Protein AF-A0A0E3ZBG6-F1 (afdb_monomer_lite)

Sequence (137 aa):
MESKKNIPPLKDKAVTSTAFFGDELSNGILVECIASFGNMMNYRNAQVQKIRMEAKEDGVPSTVIEPYNYEFTESKEYKLVFAQTMKIIVDGKETDKTKENFNKVLDREKKVFLNALTEILEKSDDVGFTISQLTTN

Organism: NCBI:txid187101

Radius of gyration: 20.92 Å; chains: 1; bounding box: 62×33×65 Å

Foldseek 3Di:
DDDDDPDDDDPDADPWDWDWFDDLQAWTFIFTLAFDPVLLVLLVPPDQWDWDWDQDPVRDTDIDIGGDPDDPCRHSLNSSRLVGTPWIDHNNDTDDSDPVSVVNRCVVPVVRSVVSSVSSVVSNVSVPSDPPPPPPD

Structure (mmCIF, N/CA/C/O backbone):
data_AF-A0A0E3ZBG6-F1
#
_entry.id   AF-A0A0E3ZBG6-F1
#
loop_
_atom_site.group_PDB
_atom_site.id
_atom_site.type_symbol
_atom_site.label_atom_id
_atom_site.label_alt_id
_atom_site.label_comp_id
_atom_site.label_asym_id
_atom_site.label_entity_id
_atom_site.label_seq_id
_atom_site.pdbx_PDB_ins_code
_atom_site.Cartn_x
_atom_site.Cartn_y
_atom_site.Cartn_z
_atom_site.occupancy
_atom_site.B_iso_or_equiv
_atom_site.auth_seq_id
_atom_site.auth_comp_id
_atom_site.auth_asym_id
_atom_site.auth_atom_id
_atom_site.pdbx_PDB_model_num
ATOM 1 N N . MET A 1 1 ? 46.012 21.917 22.746 1.00 45.56 1 MET A N 1
ATOM 2 C CA . MET A 1 1 ? 44.620 21.852 23.242 1.00 45.56 1 MET A CA 1
ATOM 3 C C . MET A 1 1 ? 43.727 21.595 22.044 1.00 45.56 1 MET A C 1
ATOM 5 O O . MET A 1 1 ? 43.520 22.505 21.255 1.00 45.56 1 MET A O 1
ATOM 9 N N . GLU A 1 2 ? 43.287 20.354 21.844 1.00 48.41 2 GLU A N 1
ATOM 10 C CA . GLU A 1 2 ? 42.335 20.029 20.778 1.00 48.41 2 GLU A CA 1
ATOM 11 C C . GLU A 1 2 ? 40.946 20.530 21.177 1.00 48.41 2 GLU A C 1
ATOM 13 O O . GLU A 1 2 ? 40.415 20.169 22.230 1.00 48.41 2 GLU A O 1
ATOM 18 N N . SER A 1 3 ? 40.366 21.399 20.352 1.00 52.69 3 SER A N 1
ATOM 19 C CA . SER A 1 3 ? 38.987 21.843 20.512 1.00 52.69 3 SER A CA 1
ATOM 20 C C . SER A 1 3 ? 38.064 20.646 20.287 1.00 52.69 3 SER A C 1
ATOM 22 O O . SER A 1 3 ? 37.888 20.202 19.149 1.00 52.69 3 SER A O 1
ATOM 24 N N . LYS A 1 4 ? 37.470 20.113 21.359 1.00 55.25 4 LYS A N 1
ATOM 25 C CA . LYS A 1 4 ? 36.387 19.132 21.248 1.00 55.25 4 LYS A CA 1
ATOM 26 C C . LYS A 1 4 ? 35.264 19.769 20.430 1.00 55.25 4 LYS A C 1
ATOM 28 O O . LYS A 1 4 ? 34.610 20.698 20.900 1.00 55.25 4 LYS A O 1
ATOM 33 N N . LYS A 1 5 ? 35.069 19.302 19.193 1.00 61.03 5 LYS A N 1
ATOM 34 C CA . LYS A 1 5 ? 33.904 19.668 18.383 1.00 61.03 5 LYS A CA 1
ATOM 35 C C . LYS A 1 5 ? 32.665 19.268 19.179 1.00 61.03 5 LYS A C 1
ATOM 37 O O . LYS A 1 5 ? 32.472 18.091 19.469 1.00 61.03 5 LYS A O 1
ATOM 42 N N . ASN A 1 6 ? 31.870 20.258 19.566 1.00 63.81 6 ASN A N 1
ATOM 43 C CA . ASN A 1 6 ? 30.601 20.046 20.240 1.00 63.81 6 ASN A CA 1
ATOM 44 C C . ASN A 1 6 ? 29.601 19.569 19.178 1.00 63.81 6 ASN A C 1
ATOM 46 O O . ASN A 1 6 ? 28.976 20.382 18.501 1.00 63.81 6 ASN A O 1
ATOM 50 N N . ILE A 1 7 ? 29.571 18.259 18.925 1.00 73.00 7 ILE A N 1
ATOM 51 C CA . ILE A 1 7 ? 28.633 17.655 17.978 1.00 73.00 7 ILE A CA 1
ATOM 52 C C . ILE A 1 7 ? 27.301 17.535 18.724 1.00 73.00 7 ILE A C 1
ATOM 54 O O . ILE A 1 7 ? 27.253 16.810 19.722 1.00 73.00 7 ILE A O 1
ATOM 58 N N . PRO A 1 8 ? 26.239 18.250 18.305 1.00 71.19 8 PRO A N 1
ATOM 59 C CA . PRO A 1 8 ? 24.939 18.096 18.934 1.00 71.19 8 PRO A CA 1
ATOM 60 C C . PRO A 1 8 ? 24.488 16.635 18.803 1.00 71.19 8 PRO A C 1
ATOM 62 O O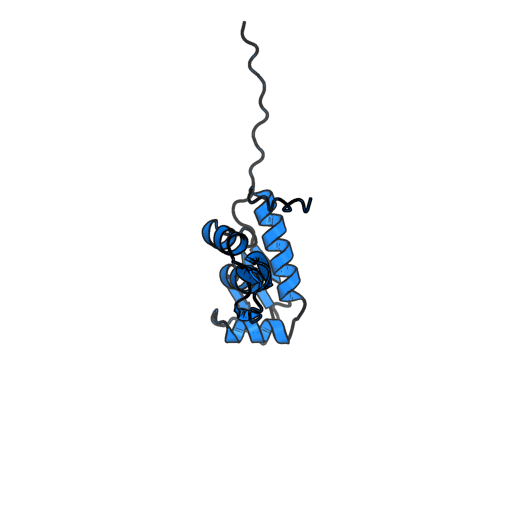 . PRO A 1 8 ? 24.735 16.019 17.760 1.00 71.19 8 PRO A O 1
ATOM 65 N N . PRO A 1 9 ? 23.850 16.065 19.839 1.00 65.25 9 PRO A N 1
ATOM 66 C CA . PRO A 1 9 ? 23.321 14.714 19.752 1.00 65.25 9 PRO A CA 1
ATOM 67 C C . PRO A 1 9 ? 22.365 14.626 18.561 1.00 65.25 9 PRO A C 1
ATOM 69 O O . PRO A 1 9 ? 21.549 15.525 18.334 1.00 65.25 9 PRO A O 1
ATOM 72 N N . LEU A 1 10 ? 22.501 13.555 17.776 1.00 65.25 10 LEU A N 1
ATOM 73 C CA . LEU A 1 10 ? 21.540 13.250 16.723 1.00 65.25 10 LEU A CA 1
ATOM 74 C C . LEU A 1 10 ? 20.152 13.163 17.361 1.00 65.25 10 LEU A C 1
ATOM 76 O O . LEU A 1 10 ? 19.985 12.502 18.383 1.00 65.25 10 LEU A O 1
ATOM 80 N N . LYS A 1 11 ? 19.169 13.853 16.773 1.00 66.44 11 LYS A N 1
ATOM 81 C CA . LYS A 1 11 ? 17.774 13.699 17.190 1.00 66.44 11 LYS A CA 1
ATOM 82 C C . LYS A 1 11 ? 17.373 12.239 17.016 1.00 66.44 11 LYS A C 1
ATOM 84 O O . LYS A 1 11 ? 17.576 11.685 15.933 1.00 66.44 11 LYS A O 1
ATOM 89 N N . ASP A 1 12 ? 16.768 11.669 18.052 1.00 59.50 12 ASP A N 1
ATOM 90 C CA . ASP A 1 12 ? 16.133 10.362 17.959 1.00 59.50 12 ASP A CA 1
ATOM 91 C C . ASP A 1 12 ? 15.085 10.399 16.845 1.00 59.50 12 ASP A C 1
ATOM 93 O O . ASP A 1 12 ? 14.208 11.268 16.813 1.00 59.50 12 ASP A O 1
ATOM 97 N N . LYS A 1 13 ? 15.209 9.471 15.898 1.00 64.75 13 LYS A N 1
ATOM 98 C CA . LYS A 1 13 ? 14.210 9.247 14.855 1.00 64.75 13 LYS A CA 1
ATOM 99 C C . LYS A 1 13 ? 13.323 8.091 15.297 1.00 64.75 13 LYS A C 1
ATOM 101 O O . LYS A 1 13 ? 13.832 7.076 15.773 1.00 64.75 13 LYS A O 1
ATOM 106 N N . ALA A 1 14 ? 12.007 8.247 15.161 1.00 69.31 14 ALA A N 1
ATOM 107 C CA . ALA A 1 14 ? 11.073 7.164 15.444 1.00 69.31 14 ALA A CA 1
ATOM 108 C C . ALA A 1 14 ? 11.388 5.968 14.532 1.00 69.31 14 ALA A C 1
ATOM 110 O O . ALA A 1 14 ? 11.633 6.148 13.344 1.00 69.31 14 ALA A O 1
ATOM 111 N N . VAL A 1 15 ? 11.410 4.763 15.101 1.00 69.44 15 VAL A N 1
ATOM 112 C CA . VAL A 1 15 ? 11.676 3.506 14.372 1.00 69.44 15 VAL A CA 1
ATOM 113 C C . VAL A 1 15 ? 10.394 2.781 13.952 1.00 69.44 15 VAL A C 1
ATOM 115 O O . VAL A 1 15 ? 10.460 1.833 13.179 1.00 69.44 15 VAL A O 1
ATOM 118 N N . THR A 1 16 ? 9.241 3.239 14.447 1.00 81.81 16 THR A N 1
ATOM 119 C CA . THR A 1 16 ? 7.896 2.762 14.094 1.00 81.81 16 THR A CA 1
ATOM 120 C C . THR A 1 16 ? 6.936 3.945 14.034 1.00 81.81 16 THR A C 1
ATOM 122 O O . THR A 1 16 ? 7.017 4.844 14.878 1.00 81.81 16 THR A O 1
ATOM 125 N N . SER A 1 17 ? 5.993 3.935 13.103 1.00 91.06 17 SER A N 1
ATOM 126 C CA . SER A 1 17 ? 4.891 4.890 13.047 1.00 91.06 17 SER A CA 1
ATOM 127 C C . SER A 1 17 ? 3.685 4.191 12.445 1.00 91.06 17 SER A C 1
ATOM 129 O O . SER A 1 17 ? 3.743 3.756 11.30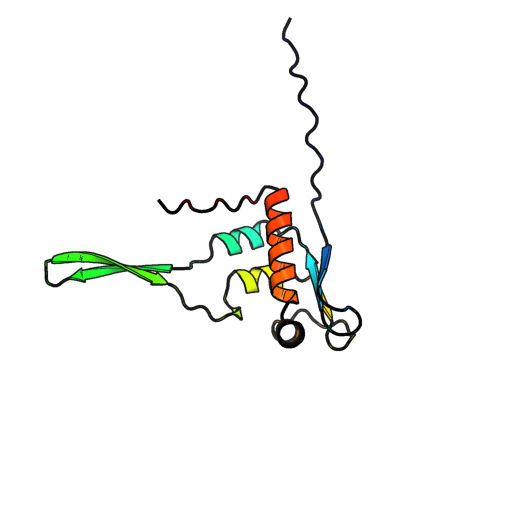6 1.00 91.06 17 SER A O 1
ATOM 131 N N . THR A 1 18 ? 2.591 4.074 13.195 1.00 95.12 18 THR A N 1
ATOM 132 C CA . THR A 1 18 ? 1.366 3.455 12.678 1.00 95.12 18 THR A CA 1
ATOM 133 C C . THR A 1 18 ? 0.292 4.504 12.451 1.00 95.12 18 THR A C 1
ATOM 135 O O . THR A 1 18 ? 0.127 5.416 13.263 1.00 95.12 18 THR A O 1
ATOM 138 N N . ALA A 1 19 ? -0.433 4.375 11.344 1.00 96.81 19 ALA A N 1
ATOM 139 C CA . ALA A 1 19 ? -1.559 5.239 11.017 1.00 96.81 19 ALA A CA 1
ATOM 140 C C . ALA A 1 19 ? -2.705 4.424 10.416 1.00 96.81 19 ALA A C 1
ATOM 142 O O . ALA A 1 19 ? -2.488 3.458 9.677 1.00 96.81 19 ALA A O 1
ATOM 143 N N . PHE A 1 20 ? -3.932 4.813 10.763 1.00 97.44 20 PHE A N 1
ATOM 144 C CA . PHE A 1 20 ? -5.140 4.254 10.176 1.00 97.44 20 PHE A CA 1
ATOM 145 C C . PHE A 1 20 ? -5.608 5.133 9.014 1.00 97.44 20 PHE A C 1
ATOM 147 O O . PHE A 1 20 ? -5.691 6.354 9.140 1.00 97.44 20 PHE A O 1
ATOM 154 N N . PHE A 1 21 ? -5.933 4.505 7.888 1.00 97.75 21 PHE A N 1
ATOM 155 C CA . PHE A 1 21 ? -6.422 5.165 6.685 1.00 97.75 21 PHE A CA 1
ATOM 156 C C . PHE A 1 21 ? -7.795 4.612 6.316 1.00 97.75 21 PHE A C 1
ATOM 158 O O . PHE A 1 21 ? -7.937 3.414 6.073 1.00 97.75 21 PHE A O 1
ATOM 165 N N . GLY A 1 22 ? -8.785 5.500 6.221 1.00 95.38 22 GLY A N 1
ATOM 166 C CA . GLY A 1 22 ? -10.186 5.160 5.968 1.00 95.38 22 GLY A CA 1
ATOM 167 C C . GLY A 1 22 ? -11.053 5.519 7.169 1.00 95.38 22 GLY A C 1
ATOM 168 O O . GLY A 1 22 ? -10.740 6.458 7.899 1.00 95.38 22 GLY A O 1
ATOM 169 N N . ASP A 1 23 ? -12.120 4.758 7.375 1.00 92.88 23 ASP A N 1
ATOM 170 C CA . ASP A 1 23 ? -13.017 4.879 8.521 1.00 92.88 23 ASP A CA 1
ATOM 171 C C . ASP A 1 23 ? -13.078 3.544 9.276 1.00 92.88 23 ASP A C 1
ATOM 173 O O . ASP A 1 23 ? -13.432 2.504 8.719 1.00 92.88 23 ASP A O 1
ATOM 177 N N . GLU A 1 24 ? -12.716 3.573 10.559 1.00 88.75 24 GLU A N 1
ATOM 178 C CA . GLU A 1 24 ? -12.682 2.390 11.425 1.00 88.75 24 GLU A CA 1
ATOM 179 C C . GLU A 1 24 ? -14.064 1.751 11.616 1.00 88.75 24 GLU A C 1
ATOM 181 O O . GLU A 1 24 ? -14.159 0.558 11.902 1.00 88.75 24 GLU A O 1
ATOM 186 N N . LEU A 1 25 ? -15.141 2.522 11.434 1.00 91.50 25 LEU A N 1
ATOM 187 C CA . LEU A 1 25 ? -16.514 2.034 11.555 1.00 91.50 25 LEU A CA 1
ATOM 188 C C . LEU A 1 25 ? -17.037 1.403 10.263 1.00 91.50 25 LEU A C 1
ATOM 190 O O . LEU A 1 25 ? -18.077 0.741 10.286 1.00 91.50 25 LEU A O 1
ATOM 194 N N . SER A 1 26 ? -16.338 1.592 9.144 1.00 94.25 26 SER A N 1
ATOM 195 C CA . SER A 1 26 ? -16.752 1.079 7.844 1.00 94.25 26 SER A CA 1
ATOM 196 C C . SER A 1 26 ? -15.611 0.352 7.141 1.00 94.25 26 SER A C 1
ATOM 198 O O . SER A 1 26 ? -15.556 -0.875 7.202 1.00 94.25 26 SER A O 1
ATOM 200 N N . ASN A 1 27 ? -14.705 1.050 6.463 1.00 97.19 27 ASN A N 1
ATOM 201 C CA . ASN A 1 27 ? -13.642 0.429 5.679 1.00 97.19 27 ASN A CA 1
ATOM 202 C C . ASN A 1 27 ? -12.322 1.181 5.843 1.00 97.19 27 ASN A C 1
ATOM 204 O O . ASN A 1 27 ? -12.266 2.403 5.709 1.00 97.19 27 ASN A O 1
ATOM 208 N N . GLY A 1 28 ? -11.234 0.445 6.054 1.00 97.81 28 GLY A N 1
ATOM 209 C CA . GLY A 1 28 ? -9.915 1.053 6.160 1.00 97.81 28 GLY A CA 1
ATOM 210 C C . GLY A 1 28 ? -8.801 0.060 6.447 1.00 97.81 28 GLY A C 1
ATOM 211 O O . GLY A 1 28 ? -9.021 -1.148 6.558 1.00 97.81 28 GLY A O 1
ATOM 212 N N . ILE A 1 29 ? -7.585 0.580 6.553 1.00 98.31 29 ILE A N 1
ATOM 213 C CA . ILE A 1 29 ? -6.381 -0.194 6.849 1.00 98.31 29 ILE A CA 1
ATOM 214 C C . ILE A 1 29 ? -5.554 0.493 7.931 1.00 98.31 29 ILE A C 1
ATOM 216 O O . ILE A 1 29 ? -5.395 1.711 7.924 1.00 98.31 29 ILE A O 1
ATOM 220 N N . LEU A 1 30 ? -4.979 -0.303 8.829 1.00 98.00 30 LEU A N 1
ATOM 221 C CA . LEU A 1 30 ? -3.905 0.140 9.717 1.00 98.00 30 LEU A CA 1
ATOM 222 C C . LEU A 1 30 ? -2.572 -0.205 9.059 1.00 98.00 30 LEU A C 1
ATOM 224 O O . LEU A 1 30 ? -2.386 -1.350 8.643 1.00 98.00 30 LEU A O 1
ATOM 228 N N . VAL A 1 31 ? -1.650 0.746 8.983 1.00 97.75 31 VAL A N 1
ATOM 229 C CA . VAL A 1 31 ? -0.393 0.612 8.233 1.00 97.75 31 VAL A CA 1
ATOM 230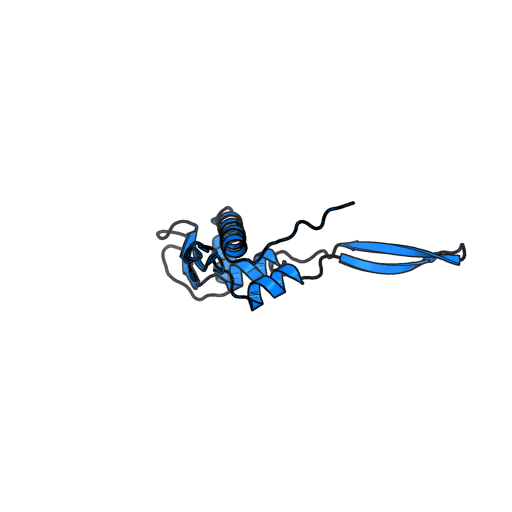 C C . VAL A 1 31 ? 0.792 1.012 9.105 1.00 97.75 31 VAL A C 1
ATOM 232 O O . VAL A 1 31 ? 0.704 1.990 9.842 1.00 97.75 31 VAL A O 1
ATOM 235 N N . GLU A 1 32 ? 1.896 0.269 8.997 1.00 96.50 32 GLU A N 1
ATOM 236 C CA . GLU A 1 32 ? 3.217 0.704 9.465 1.00 96.50 32 GLU A CA 1
ATOM 237 C C . GLU A 1 32 ? 3.846 1.636 8.416 1.00 96.50 32 GLU A C 1
ATOM 239 O O . GLU A 1 32 ? 4.237 1.221 7.324 1.00 96.50 32 GLU A O 1
ATOM 244 N N . CYS A 1 33 ? 3.901 2.922 8.734 1.00 94.56 33 CYS A N 1
ATOM 245 C CA . CYS A 1 33 ? 4.367 3.980 7.851 1.00 94.56 33 CYS A CA 1
ATOM 246 C C . CYS A 1 33 ? 5.895 4.000 7.718 1.00 94.56 33 CYS A C 1
ATOM 248 O O . CYS A 1 33 ? 6.413 4.524 6.738 1.00 94.56 33 CYS A O 1
ATOM 250 N N . ILE A 1 34 ? 6.651 3.408 8.645 1.00 92.56 34 ILE A N 1
ATOM 251 C CA . ILE A 1 34 ? 8.100 3.275 8.475 1.00 92.56 34 ILE A CA 1
ATOM 252 C C . ILE A 1 34 ? 8.394 1.930 7.827 1.00 92.56 34 ILE A C 1
ATOM 254 O O . ILE A 1 34 ? 8.390 0.877 8.467 1.00 92.56 34 ILE A O 1
ATOM 258 N N . ALA A 1 35 ? 8.670 1.953 6.524 1.00 90.75 35 ALA A N 1
ATOM 259 C CA . ALA A 1 35 ? 8.859 0.716 5.799 1.00 90.75 35 ALA A CA 1
ATOM 260 C C . ALA A 1 35 ? 10.112 -0.037 6.261 1.00 90.75 35 ALA A C 1
ATOM 262 O O . ALA A 1 35 ? 11.214 0.511 6.318 1.00 90.75 35 ALA A O 1
ATOM 263 N N . SER A 1 36 ? 9.964 -1.344 6.497 1.00 90.25 36 SER A N 1
ATOM 264 C CA . SER A 1 36 ? 11.114 -2.234 6.661 1.00 90.25 36 SER A CA 1
ATOM 265 C C . SER A 1 36 ? 12.091 -2.132 5.480 1.00 90.25 36 SER A C 1
ATOM 267 O O . SER A 1 36 ? 11.696 -1.930 4.326 1.00 90.25 36 SER A O 1
ATOM 269 N N . PHE A 1 37 ? 13.378 -2.350 5.764 1.00 87.94 37 PHE A N 1
ATOM 270 C CA . PHE A 1 37 ? 14.444 -2.280 4.761 1.00 87.94 37 PHE A CA 1
ATOM 271 C C . PHE A 1 37 ? 14.155 -3.147 3.528 1.00 87.94 37 PHE A C 1
ATOM 273 O O . PHE A 1 37 ? 14.286 -2.680 2.399 1.00 87.94 37 PHE A O 1
ATOM 280 N N . GLY A 1 38 ? 13.700 -4.388 3.729 1.00 89.44 38 GLY A N 1
ATOM 281 C CA . GLY A 1 38 ? 13.365 -5.293 2.627 1.00 89.44 38 GLY A CA 1
ATOM 282 C C . GLY A 1 38 ? 12.235 -4.763 1.741 1.00 89.44 38 GLY A C 1
ATOM 283 O O . GLY A 1 38 ? 12.359 -4.773 0.518 1.00 89.44 38 GLY A O 1
ATOM 284 N N . ASN A 1 39 ? 11.163 -4.238 2.341 1.00 91.88 39 ASN A N 1
ATOM 285 C CA . ASN A 1 39 ? 10.030 -3.696 1.590 1.00 91.88 39 ASN A CA 1
ATOM 286 C C . ASN A 1 39 ? 10.430 -2.450 0.790 1.00 91.88 39 ASN A C 1
ATOM 288 O O . ASN A 1 39 ? 10.044 -2.320 -0.372 1.00 91.88 39 ASN A O 1
ATOM 292 N N . MET A 1 40 ? 11.257 -1.577 1.370 1.00 90.94 40 MET A N 1
ATOM 293 C CA . MET A 1 40 ? 11.745 -0.386 0.678 1.00 90.94 40 MET A CA 1
ATOM 294 C C . MET A 1 40 ? 12.717 -0.728 -0.459 1.00 90.94 40 MET A C 1
ATOM 296 O O . MET A 1 40 ? 12.621 -0.165 -1.548 1.00 90.94 40 MET A O 1
ATOM 300 N N . MET A 1 41 ? 13.619 -1.695 -0.263 1.00 89.19 41 MET A N 1
ATOM 301 C CA . MET A 1 41 ? 14.507 -2.153 -1.339 1.00 89.19 41 MET A CA 1
ATOM 302 C C . MET A 1 41 ? 13.731 -2.818 -2.479 1.00 89.19 41 MET A C 1
ATOM 304 O O . MET A 1 41 ? 14.033 -2.561 -3.642 1.00 89.19 41 MET A O 1
ATOM 308 N N . ASN A 1 42 ? 12.696 -3.606 -2.172 1.00 90.44 42 ASN A N 1
ATOM 309 C CA . ASN A 1 42 ? 11.807 -4.176 -3.186 1.00 90.44 42 ASN A CA 1
ATOM 310 C C . ASN A 1 42 ? 11.062 -3.087 -3.970 1.00 90.44 42 ASN A C 1
ATOM 312 O O . ASN A 1 42 ? 10.963 -3.175 -5.192 1.00 90.44 42 ASN A O 1
ATOM 316 N N . TYR A 1 43 ? 10.586 -2.042 -3.287 1.00 91.38 43 TYR A N 1
ATOM 317 C CA . TYR A 1 43 ? 9.955 -0.890 -3.930 1.00 91.38 43 TYR A CA 1
ATOM 318 C C . TYR A 1 43 ? 10.926 -0.154 -4.868 1.00 91.38 43 TYR A C 1
ATOM 320 O O . TYR A 1 43 ? 10.586 0.140 -6.012 1.00 91.38 43 TYR A O 1
ATOM 328 N N . ARG A 1 44 ? 12.164 0.097 -4.425 1.00 85.62 44 ARG A N 1
ATOM 32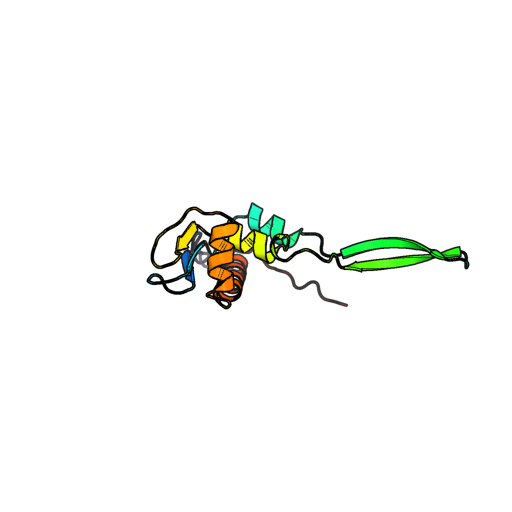9 C CA . ARG A 1 44 ? 13.185 0.802 -5.222 1.00 85.62 44 ARG A CA 1
ATOM 330 C C . ARG A 1 44 ? 13.678 0.002 -6.423 1.00 85.62 44 ARG A C 1
ATOM 332 O O . ARG A 1 44 ? 13.881 0.577 -7.488 1.00 85.62 44 ARG A O 1
ATOM 339 N N . ASN A 1 45 ? 13.884 -1.299 -6.246 1.00 85.81 45 ASN A N 1
ATOM 340 C CA . ASN A 1 45 ? 14.498 -2.163 -7.254 1.00 85.81 45 ASN A CA 1
ATOM 341 C C . ASN A 1 45 ? 13.489 -2.789 -8.220 1.00 85.81 45 ASN A C 1
ATOM 343 O O . ASN A 1 45 ? 13.889 -3.549 -9.104 1.00 85.81 45 ASN A O 1
ATOM 347 N N . ALA A 1 46 ? 12.194 -2.510 -8.057 1.00 85.38 46 ALA A N 1
ATOM 348 C CA . ALA A 1 46 ? 11.187 -2.971 -8.994 1.00 85.38 46 ALA A CA 1
ATOM 349 C C . ALA A 1 46 ? 11.535 -2.485 -10.408 1.00 85.38 46 ALA A C 1
ATOM 351 O O . ALA A 1 46 ? 11.657 -1.283 -10.659 1.00 85.38 46 ALA A O 1
ATOM 352 N N . GLN A 1 47 ? 11.719 -3.430 -11.333 1.00 78.44 47 GLN A N 1
ATOM 353 C CA . GLN A 1 47 ? 11.929 -3.101 -12.738 1.00 78.44 47 GLN A CA 1
ATOM 354 C C . GLN A 1 47 ? 10.696 -2.360 -13.247 1.00 78.44 47 GLN A C 1
ATOM 356 O O . GLN A 1 47 ? 9.584 -2.817 -13.042 1.00 78.44 47 GLN A O 1
ATOM 361 N N . VAL A 1 48 ? 10.887 -1.215 -13.894 1.00 79.81 48 VAL A N 1
ATOM 362 C CA . VAL A 1 48 ? 9.791 -0.426 -14.494 1.00 79.81 48 VAL A CA 1
ATOM 363 C C . VAL A 1 48 ? 9.891 -0.361 -16.015 1.00 79.81 48 VAL A C 1
ATOM 365 O O . VAL A 1 48 ? 8.958 0.056 -16.690 1.00 79.81 48 VAL A O 1
ATOM 368 N N . GLN A 1 49 ? 11.021 -0.806 -16.560 1.00 80.44 49 GLN A N 1
ATOM 369 C CA . GLN A 1 49 ? 11.333 -0.747 -17.977 1.00 80.44 49 GLN A CA 1
ATOM 370 C C . GLN A 1 49 ? 12.223 -1.920 -18.377 1.00 80.44 49 GLN A C 1
ATOM 372 O O . GLN A 1 49 ? 13.071 -2.374 -17.602 1.00 80.44 49 GLN A O 1
ATOM 377 N N . LYS A 1 50 ? 12.032 -2.390 -19.604 1.00 78.50 50 LYS A N 1
ATOM 378 C CA . LYS A 1 50 ? 12.883 -3.357 -20.279 1.00 78.50 50 LYS A CA 1
ATOM 379 C C . LYS A 1 50 ? 13.703 -2.625 -21.331 1.00 78.50 50 LYS A C 1
ATOM 381 O O . LYS A 1 50 ? 13.172 -1.832 -22.101 1.00 78.50 50 LYS A O 1
ATOM 386 N N . ILE A 1 51 ? 14.998 -2.912 -21.364 1.00 79.94 51 ILE A N 1
ATOM 387 C CA . ILE A 1 51 ? 15.905 -2.395 -22.387 1.00 79.94 51 ILE A CA 1
ATOM 388 C C . ILE A 1 51 ? 16.182 -3.536 -23.361 1.00 79.94 51 ILE A C 1
ATOM 390 O O . ILE A 1 51 ? 16.679 -4.589 -22.956 1.00 79.94 51 ILE A O 1
ATOM 394 N N . ARG A 1 52 ? 15.845 -3.342 -24.637 1.00 79.00 52 ARG A N 1
ATOM 395 C CA . ARG A 1 52 ? 16.155 -4.280 -25.720 1.00 79.00 52 ARG A CA 1
ATOM 396 C C . ARG A 1 52 ? 17.053 -3.597 -26.743 1.00 79.00 52 ARG A C 1
ATOM 398 O O . ARG A 1 52 ? 16.846 -2.436 -27.075 1.00 79.00 52 ARG A O 1
ATOM 405 N N . MET A 1 53 ? 18.039 -4.327 -27.255 1.00 79.81 53 MET A N 1
ATOM 406 C CA . MET A 1 53 ? 18.782 -3.910 -28.443 1.00 79.81 53 MET A CA 1
ATOM 407 C C . MET A 1 53 ? 18.158 -4.581 -29.661 1.00 79.81 53 MET A C 1
ATOM 409 O O . MET A 1 53 ? 18.039 -5.806 -29.704 1.00 79.81 53 MET A O 1
ATOM 413 N N . GLU A 1 54 ? 17.749 -3.776 -30.631 1.00 81.88 54 GLU A N 1
ATOM 414 C CA . GLU A 1 54 ? 17.239 -4.245 -31.913 1.00 81.88 54 GLU A CA 1
ATOM 415 C C . GLU A 1 54 ? 18.266 -3.944 -33.001 1.00 81.88 54 GLU A C 1
ATOM 417 O O . GLU A 1 54 ? 18.815 -2.842 -33.069 1.00 81.88 54 GLU A O 1
ATOM 422 N N . ALA A 1 55 ? 18.565 -4.947 -33.826 1.00 77.81 55 ALA A N 1
ATOM 423 C CA . ALA A 1 55 ? 19.390 -4.761 -35.008 1.00 77.81 55 ALA A CA 1
ATOM 424 C C . ALA A 1 55 ? 18.518 -4.141 -36.102 1.00 77.81 55 ALA A C 1
ATOM 426 O O . ALA A 1 55 ? 17.511 -4.729 -36.497 1.00 77.81 55 ALA A O 1
ATOM 427 N N . LYS A 1 56 ? 18.891 -2.951 -36.565 1.00 74.81 56 LYS A N 1
ATOM 428 C CA . LYS A 1 56 ? 18.242 -2.300 -37.701 1.00 74.81 56 LYS A CA 1
ATOM 429 C C . LYS A 1 56 ? 18.855 -2.774 -39.017 1.00 74.81 56 LYS A C 1
ATOM 431 O O . LYS A 1 56 ? 19.999 -3.228 -39.053 1.00 74.81 56 LYS A O 1
ATOM 436 N N . GLU A 1 57 ? 18.094 -2.644 -40.104 1.00 74.31 57 GLU A N 1
ATOM 437 C CA . GLU A 1 57 ? 18.534 -2.994 -41.466 1.00 74.31 57 GLU A CA 1
ATOM 438 C C . GLU A 1 57 ? 19.766 -2.190 -41.925 1.00 74.31 57 GLU A C 1
ATOM 440 O O . GLU A 1 57 ? 20.520 -2.654 -42.775 1.00 74.31 57 GLU A O 1
ATOM 445 N N . ASP A 1 58 ? 20.011 -1.021 -41.322 1.00 80.56 58 ASP A N 1
ATOM 446 C CA . ASP A 1 58 ? 21.185 -0.167 -41.553 1.00 80.56 58 ASP A CA 1
ATOM 447 C C . ASP A 1 58 ? 22.452 -0.628 -40.797 1.00 80.56 58 ASP A C 1
ATOM 449 O O . ASP A 1 58 ? 23.509 -0.005 -40.910 1.00 80.56 58 ASP A O 1
ATOM 453 N N . GLY A 1 59 ? 22.368 -1.723 -40.032 1.00 73.81 59 GLY A N 1
ATOM 454 C CA . GLY A 1 59 ? 23.476 -2.283 -39.260 1.00 73.81 59 GLY A CA 1
ATOM 455 C C . GLY A 1 59 ? 23.798 -1.532 -37.964 1.00 73.81 59 GLY A C 1
ATOM 456 O O . GLY A 1 59 ? 24.700 -1.956 -37.239 1.00 73.81 59 GLY A O 1
ATOM 457 N N . VAL A 1 60 ? 23.071 -0.459 -37.628 1.00 78.50 60 VAL A N 1
ATOM 458 C CA . VAL A 1 60 ? 23.260 0.287 -36.378 1.00 78.50 60 VAL A CA 1
ATOM 459 C C . VAL A 1 60 ? 22.284 -0.241 -35.320 1.00 78.50 60 VAL A C 1
ATOM 461 O O . VAL A 1 60 ? 21.068 -0.155 -35.501 1.00 78.50 60 VAL A O 1
ATOM 464 N N . PRO A 1 61 ? 22.763 -0.777 -34.182 1.00 75.06 61 PRO A N 1
ATOM 465 C CA . PRO A 1 61 ? 21.876 -1.217 -33.114 1.00 75.06 61 PRO A CA 1
ATOM 466 C C . PRO A 1 61 ? 21.075 -0.037 -32.561 1.00 75.06 61 PRO A C 1
ATOM 468 O O . PRO A 1 61 ? 21.648 0.999 -32.219 1.00 75.06 61 PRO A O 1
ATOM 471 N N . SER A 1 62 ? 19.763 -0.200 -32.408 1.00 78.50 62 SER A N 1
ATOM 472 C CA . SER A 1 62 ? 18.938 0.747 -31.661 1.00 78.50 62 SER A CA 1
ATOM 473 C C . SER A 1 62 ? 18.537 0.188 -30.311 1.00 78.50 62 SER A C 1
ATOM 475 O O . SER A 1 62 ? 18.062 -0.943 -30.209 1.00 78.50 62 SER A O 1
ATOM 477 N N . THR A 1 63 ? 18.677 1.014 -29.282 1.00 82.31 63 THR A N 1
ATOM 478 C CA . THR A 1 63 ? 18.125 0.740 -27.959 1.00 82.31 63 THR A CA 1
ATOM 479 C C . THR A 1 63 ? 16.644 1.098 -27.950 1.00 82.31 63 THR A C 1
ATOM 481 O O . THR A 1 63 ? 16.285 2.248 -28.194 1.00 82.31 63 THR A O 1
ATOM 484 N N . VAL A 1 64 ? 15.796 0.124 -27.637 1.00 79.44 64 VAL A N 1
ATOM 485 C CA . VAL A 1 64 ? 14.370 0.320 -27.371 1.00 79.44 64 VAL A CA 1
ATOM 486 C C . VAL A 1 64 ? 14.154 0.195 -25.865 1.00 79.44 64 VAL A C 1
ATOM 488 O O . VAL A 1 64 ? 14.588 -0.780 -25.244 1.00 79.44 64 VAL A O 1
ATOM 491 N N . ILE A 1 65 ? 13.521 1.208 -25.276 1.00 81.38 65 ILE A N 1
ATOM 492 C CA . ILE A 1 65 ? 13.125 1.227 -23.867 1.00 81.38 65 ILE A CA 1
ATOM 493 C C . ILE A 1 65 ? 11.613 1.037 -23.830 1.00 81.38 65 ILE A C 1
ATOM 495 O O . ILE A 1 65 ? 10.867 1.913 -24.262 1.00 81.38 65 ILE A O 1
ATOM 499 N N . GLU A 1 66 ? 11.165 -0.110 -23.331 1.00 77.75 66 GLU A N 1
ATOM 500 C CA . GLU A 1 66 ? 9.745 -0.439 -23.217 1.00 77.75 66 GLU A CA 1
ATOM 501 C C . GLU A 1 66 ? 9.332 -0.402 -21.743 1.00 77.75 66 GLU A C 1
ATOM 503 O O . GLU A 1 66 ? 9.923 -1.127 -20.934 1.00 77.75 66 GLU A O 1
ATOM 508 N N . PRO A 1 67 ? 8.341 0.415 -21.348 1.00 78.56 67 PRO A N 1
ATOM 509 C CA . PRO A 1 67 ? 7.816 0.364 -19.992 1.00 78.56 67 PRO A CA 1
ATOM 510 C C . PRO A 1 67 ? 7.109 -0.975 -19.757 1.00 78.56 67 PRO A C 1
ATOM 512 O O . PRO A 1 67 ? 6.401 -1.487 -20.627 1.00 78.56 67 PRO A O 1
ATOM 515 N N . TYR A 1 68 ? 7.274 -1.544 -18.566 1.00 77.88 68 TYR A N 1
ATOM 516 C CA . TYR A 1 68 ? 6.470 -2.696 -18.172 1.00 77.88 68 TYR A CA 1
ATOM 517 C C . TYR A 1 68 ? 5.057 -2.238 -17.806 1.00 77.88 68 TYR A C 1
ATOM 519 O O . TYR A 1 68 ? 4.871 -1.428 -16.899 1.00 77.88 68 TYR A O 1
ATOM 527 N N . ASN A 1 69 ? 4.055 -2.819 -18.463 1.00 76.19 69 ASN A N 1
ATOM 528 C CA . ASN A 1 69 ? 2.657 -2.664 -18.073 1.00 76.19 69 ASN A CA 1
ATOM 529 C C . ASN A 1 69 ? 2.313 -3.709 -17.007 1.00 76.19 69 ASN A C 1
ATOM 531 O O . ASN A 1 69 ? 1.834 -4.797 -17.324 1.00 76.19 69 ASN A O 1
ATOM 535 N N . TYR A 1 70 ? 2.601 -3.399 -15.744 1.00 76.19 70 TYR A N 1
ATOM 536 C CA . TYR A 1 70 ? 2.150 -4.232 -14.632 1.00 76.19 70 TYR A CA 1
ATOM 537 C C . TYR A 1 70 ? 0.652 -4.054 -14.400 1.00 76.19 70 TYR A C 1
ATOM 539 O O . TYR A 1 70 ? 0.137 -2.936 -14.424 1.00 76.19 70 TYR A O 1
ATOM 547 N N . GLU A 1 71 ? -0.037 -5.152 -14.088 1.00 88.25 71 GLU A N 1
ATOM 548 C CA . GLU A 1 71 ? -1.323 -5.054 -13.403 1.00 88.25 71 GLU A CA 1
ATOM 549 C C . GLU A 1 71 ? -1.142 -4.303 -12.079 1.00 88.25 71 GLU A C 1
ATOM 551 O O . GLU A 1 71 ? -0.095 -4.400 -11.431 1.00 88.25 71 GLU A O 1
ATOM 556 N N . PHE A 1 72 ? -2.170 -3.573 -11.642 1.00 88.75 72 PHE A N 1
ATOM 557 C CA . PHE A 1 72 ? -2.097 -2.765 -10.422 1.00 88.75 72 PHE A CA 1
ATOM 558 C C . PHE A 1 72 ? -1.629 -3.577 -9.205 1.00 88.75 72 PHE A C 1
ATOM 560 O O . PHE A 1 72 ? -0.751 -3.127 -8.471 1.00 88.75 72 PHE A O 1
ATOM 567 N N . THR A 1 73 ? -2.124 -4.806 -9.037 1.00 92.00 73 THR A N 1
ATOM 568 C CA . THR A 1 73 ? -1.749 -5.706 -7.931 1.00 92.00 73 THR A CA 1
ATOM 569 C C . THR A 1 73 ? -0.297 -6.182 -7.979 1.00 92.00 73 THR A C 1
ATOM 571 O O . THR A 1 73 ? 0.215 -6.715 -6.992 1.00 92.00 73 THR A O 1
ATOM 574 N N . GLU A 1 74 ? 0.369 -6.004 -9.119 1.00 89.81 74 GLU A N 1
ATOM 575 C CA . GLU A 1 74 ? 1.773 -6.340 -9.327 1.00 89.81 74 GLU A CA 1
ATOM 576 C C . GLU A 1 74 ? 2.700 -5.120 -9.282 1.00 89.81 74 GLU A C 1
ATOM 578 O O . GLU A 1 74 ? 3.922 -5.302 -9.223 1.00 89.81 74 GLU A O 1
ATOM 583 N N . SER A 1 75 ? 2.136 -3.908 -9.229 1.00 91.56 75 SER A N 1
ATOM 584 C CA . SER A 1 75 ? 2.887 -2.666 -9.052 1.00 91.56 75 SER A CA 1
ATOM 585 C C . SER A 1 75 ? 3.687 -2.659 -7.746 1.00 91.56 75 SER A C 1
ATOM 587 O O . SER A 1 75 ? 3.329 -3.290 -6.741 1.00 91.56 75 SER A O 1
ATOM 589 N N . LYS A 1 76 ? 4.799 -1.921 -7.757 1.00 92.69 76 LYS A N 1
ATOM 590 C CA . LYS A 1 76 ? 5.662 -1.765 -6.583 1.00 92.69 76 LYS A CA 1
ATOM 591 C C . LYS A 1 76 ? 4.931 -1.046 -5.450 1.00 92.69 76 LYS A C 1
ATOM 593 O O . LYS A 1 76 ? 5.105 -1.413 -4.291 1.00 92.69 76 LYS A O 1
ATOM 598 N N . GLU A 1 77 ? 4.082 -0.080 -5.787 1.00 94.81 77 GLU A N 1
ATOM 599 C CA . GLU A 1 77 ? 3.263 0.695 -4.863 1.00 94.81 77 GLU A CA 1
ATOM 600 C C . GLU A 1 77 ? 2.277 -0.224 -4.140 1.00 94.81 77 GLU A C 1
ATOM 602 O O . GLU A 1 77 ? 2.229 -0.233 -2.910 1.00 94.81 77 GLU A O 1
ATOM 607 N N . TYR A 1 78 ? 1.551 -1.063 -4.889 1.00 96.25 78 TYR A N 1
ATOM 608 C CA . TYR A 1 78 ? 0.613 -2.021 -4.307 1.00 96.25 78 TYR A CA 1
ATOM 609 C C . TYR A 1 78 ? 1.316 -2.987 -3.358 1.00 96.25 78 TYR A C 1
ATOM 611 O O . TYR A 1 78 ? 0.888 -3.173 -2.217 1.00 96.25 78 TYR A O 1
ATOM 619 N N . LYS A 1 79 ? 2.429 -3.575 -3.812 1.00 95.81 79 LYS A N 1
ATOM 620 C CA . LYS A 1 79 ? 3.231 -4.505 -3.010 1.00 95.81 79 LYS A CA 1
ATOM 621 C C . LYS A 1 79 ? 3.736 -3.854 -1.726 1.00 95.81 79 LYS A C 1
ATOM 623 O O . LYS A 1 79 ? 3.695 -4.502 -0.683 1.00 95.81 79 LYS A O 1
ATOM 628 N N . LEU A 1 80 ? 4.163 -2.592 -1.783 1.00 96.62 80 LEU A N 1
ATOM 629 C CA . LEU A 1 80 ? 4.633 -1.852 -0.615 1.00 96.62 80 LEU A CA 1
ATOM 630 C C . LEU A 1 80 ? 3.507 -1.617 0.399 1.00 96.62 80 LEU A C 1
ATOM 632 O O . LEU A 1 80 ? 3.645 -2.035 1.548 1.00 96.62 80 LEU A O 1
ATOM 636 N N . VAL A 1 81 ? 2.390 -1.008 -0.013 1.00 97.62 81 VAL A N 1
ATOM 637 C CA . VAL A 1 81 ? 1.280 -0.693 0.907 1.00 97.62 81 VAL A CA 1
ATOM 638 C C . VAL A 1 81 ? 0.689 -1.974 1.498 1.00 97.62 81 VAL A C 1
ATOM 640 O O . VAL A 1 81 ? 0.489 -2.068 2.710 1.00 97.62 81 VAL A O 1
ATOM 643 N N . PHE A 1 82 ? 0.482 -3.006 0.675 1.00 98.00 82 PHE A N 1
ATOM 644 C CA . PHE A 1 82 ? -0.015 -4.294 1.154 1.00 98.00 82 PHE A CA 1
ATOM 645 C C . PHE A 1 82 ? 0.958 -4.943 2.148 1.00 98.00 82 PHE A C 1
ATOM 647 O O . PHE A 1 82 ? 0.536 -5.449 3.188 1.00 98.00 82 PHE A O 1
ATOM 654 N N . ALA A 1 83 ? 2.269 -4.899 1.887 1.00 97.06 83 ALA A N 1
ATOM 655 C CA . ALA A 1 83 ? 3.263 -5.433 2.814 1.00 97.06 83 ALA A CA 1
ATOM 656 C C . ALA A 1 83 ? 3.241 -4.703 4.168 1.00 97.06 83 ALA A C 1
ATOM 658 O O . ALA A 1 83 ? 3.277 -5.383 5.194 1.00 97.06 83 ALA A O 1
ATOM 659 N N . GLN A 1 84 ? 3.094 -3.373 4.175 1.00 96.62 84 GLN A N 1
ATOM 660 C CA . GLN A 1 84 ? 3.024 -2.551 5.394 1.00 96.62 84 GLN A CA 1
ATOM 661 C C . GLN A 1 84 ? 1.675 -2.584 6.121 1.00 96.62 84 GLN A C 1
ATOM 663 O O . GLN A 1 84 ? 1.579 -2.172 7.276 1.00 96.62 84 GLN A O 1
ATOM 668 N N . THR A 1 85 ? 0.620 -3.077 5.474 1.00 98.06 85 THR A N 1
ATOM 669 C CA . THR A 1 85 ? -0.703 -3.177 6.097 1.00 98.06 85 THR A CA 1
ATOM 670 C C . THR A 1 85 ? -0.662 -4.164 7.263 1.00 98.06 85 THR A C 1
ATOM 672 O O . THR A 1 85 ? -0.299 -5.326 7.093 1.00 98.06 85 THR A O 1
ATOM 675 N N . MET A 1 86 ? -1.039 -3.722 8.454 1.00 96.81 86 MET A N 1
ATOM 676 C CA . M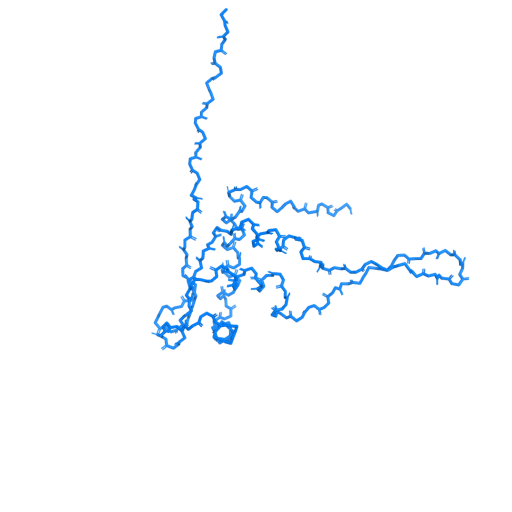ET A 1 86 ? -1.102 -4.540 9.665 1.00 96.81 86 MET A CA 1
ATOM 677 C C . MET A 1 86 ? -2.502 -5.102 9.902 1.00 96.81 86 MET A C 1
ATOM 679 O O . MET A 1 86 ? -2.632 -6.251 10.314 1.00 96.81 86 MET A O 1
ATOM 683 N N . LYS A 1 87 ? -3.540 -4.304 9.626 1.00 97.62 87 LYS A N 1
ATOM 684 C CA . LYS A 1 87 ? -4.950 -4.679 9.808 1.00 97.62 87 LYS A CA 1
ATOM 685 C C . LYS A 1 87 ? -5.804 -4.174 8.657 1.00 97.62 87 LYS A C 1
ATOM 687 O O . LYS A 1 87 ? -5.501 -3.127 8.089 1.00 97.62 87 LYS A O 1
ATOM 692 N N . ILE A 1 88 ? -6.881 -4.896 8.361 1.00 98.38 88 ILE A N 1
ATOM 693 C CA . ILE A 1 88 ? -7.871 -4.528 7.345 1.00 98.38 88 ILE A CA 1
ATOM 694 C C . ILE A 1 88 ? -9.255 -4.555 7.986 1.00 98.38 88 ILE A C 1
ATOM 696 O O . ILE A 1 88 ? -9.651 -5.576 8.549 1.00 98.38 88 ILE A O 1
ATOM 700 N N . ILE A 1 89 ? -9.990 -3.454 7.869 1.00 98.06 89 ILE A N 1
ATOM 701 C CA . ILE A 1 89 ? -11.385 -3.340 8.287 1.00 98.06 89 ILE A CA 1
ATOM 702 C C . ILE A 1 89 ? -12.269 -3.302 7.043 1.00 98.06 89 ILE A C 1
ATOM 704 O O . ILE A 1 89 ? -12.057 -2.480 6.152 1.00 98.06 89 ILE A O 1
ATOM 708 N N . VAL A 1 90 ? -13.261 -4.190 6.999 1.00 97.38 90 VAL A N 1
ATOM 709 C CA . VAL A 1 90 ? -14.287 -4.255 5.952 1.00 97.38 90 VAL A CA 1
ATOM 710 C C . VAL A 1 90 ? -15.647 -4.347 6.634 1.00 97.38 90 VAL A C 1
ATOM 712 O O . VAL A 1 90 ? -15.860 -5.225 7.470 1.00 97.38 90 VAL A O 1
ATOM 715 N N . ASP A 1 91 ? -16.566 -3.446 6.287 1.00 95.69 91 ASP A N 1
ATOM 716 C CA . ASP A 1 91 ? -17.905 -3.356 6.893 1.00 95.69 91 ASP A CA 1
ATOM 717 C C . ASP A 1 91 ? -17.875 -3.324 8.440 1.00 95.69 91 ASP A C 1
ATOM 719 O O . ASP A 1 91 ? -18.645 -4.011 9.116 1.00 95.69 91 ASP A O 1
ATOM 723 N N . GLY A 1 92 ? -16.937 -2.552 9.000 1.00 95.25 92 GLY A N 1
ATOM 724 C CA . GLY A 1 92 ? -16.765 -2.338 10.440 1.00 95.25 92 GLY A CA 1
ATOM 725 C C . GLY A 1 92 ? -16.181 -3.534 11.198 1.00 95.25 92 GLY A C 1
ATOM 726 O O . GLY A 1 92 ? -16.232 -3.569 12.428 1.00 95.25 92 GLY A O 1
ATOM 727 N N . LYS A 1 93 ? -15.653 -4.542 10.492 1.00 96.38 93 LYS A N 1
ATOM 728 C CA . LYS A 1 93 ? -15.053 -5.741 11.094 1.00 96.38 93 LYS A CA 1
ATOM 729 C C . LYS A 1 93 ? -13.605 -5.905 10.671 1.00 96.38 93 LYS A C 1
ATOM 731 O O . LYS A 1 93 ? -13.284 -5.775 9.492 1.00 96.38 93 LYS A O 1
ATOM 736 N N . GLU A 1 94 ? -12.746 -6.243 11.630 1.00 97.44 94 GLU A N 1
ATOM 737 C CA . GLU A 1 94 ? -11.381 -6.685 11.339 1.00 97.44 94 GLU A CA 1
ATOM 738 C C . GLU A 1 94 ? -11.433 -8.003 10.549 1.00 97.44 94 GLU A C 1
ATOM 740 O O . GLU A 1 94 ? -12.195 -8.915 10.877 1.00 97.44 94 GLU A O 1
ATOM 745 N N . THR A 1 95 ? -10.647 -8.078 9.479 1.00 97.56 95 THR A N 1
ATOM 746 C CA . THR A 1 95 ? -10.591 -9.216 8.557 1.00 97.56 95 THR A CA 1
ATOM 747 C C . THR A 1 95 ? -9.152 -9.657 8.323 1.00 97.56 95 THR A C 1
ATOM 749 O O . THR A 1 95 ? -8.203 -8.914 8.585 1.00 97.56 95 THR A O 1
ATOM 752 N N . ASP A 1 96 ? -8.989 -10.863 7.783 1.00 97.62 96 ASP A N 1
ATOM 753 C CA . ASP A 1 96 ? -7.673 -11.390 7.435 1.00 97.62 96 ASP A CA 1
ATOM 754 C C . ASP A 1 96 ? -6.972 -10.528 6.379 1.00 97.62 96 ASP A C 1
ATOM 756 O O . ASP A 1 96 ? -7.584 -10.073 5.402 1.00 97.62 96 ASP A O 1
ATOM 760 N N . LYS A 1 97 ? -5.651 -10.384 6.535 1.00 97.00 97 LYS A N 1
ATOM 761 C CA . LYS A 1 97 ? -4.766 -9.686 5.595 1.00 97.00 97 LYS A CA 1
ATOM 762 C C . LYS A 1 97 ? -4.594 -10.486 4.298 1.00 97.00 97 LYS A C 1
ATOM 764 O O . LYS A 1 97 ? -3.585 -11.153 4.074 1.00 97.00 97 LYS A O 1
ATOM 769 N N . THR A 1 98 ? -5.583 -10.395 3.418 1.00 98.00 98 THR A N 1
ATOM 770 C CA . THR A 1 98 ? -5.584 -11.012 2.086 1.00 98.00 98 THR A CA 1
ATOM 771 C C . THR A 1 98 ? -5.653 -9.942 0.998 1.00 98.00 98 THR A C 1
ATOM 773 O O . THR A 1 98 ? -6.173 -8.849 1.228 1.00 98.00 98 THR A O 1
ATOM 776 N N . LYS A 1 99 ? -5.149 -10.245 -0.211 1.00 97.06 99 LYS A N 1
ATOM 777 C CA . LYS A 1 99 ? -5.282 -9.332 -1.365 1.00 97.06 99 LYS A CA 1
ATOM 778 C C . LYS A 1 99 ? -6.755 -9.030 -1.670 1.00 97.06 99 LYS A C 1
ATOM 780 O O . LYS A 1 99 ? -7.084 -7.906 -2.017 1.00 97.06 99 LYS A O 1
ATOM 785 N N . GLU A 1 100 ? -7.636 -10.016 -1.502 1.00 97.69 100 GLU A N 1
ATOM 786 C CA . GLU A 1 100 ? -9.075 -9.855 -1.724 1.00 97.69 100 GLU A CA 1
ATOM 787 C C . GLU A 1 100 ? -9.693 -8.821 -0.772 1.00 97.69 100 GLU A C 1
ATOM 789 O O . GLU A 1 100 ? -10.343 -7.883 -1.228 1.00 97.69 100 GLU A O 1
ATOM 794 N N . ASN A 1 101 ? -9.463 -8.946 0.540 1.00 98.00 101 ASN A N 1
ATOM 795 C CA . ASN A 1 101 ? -10.008 -7.996 1.516 1.00 98.00 101 ASN A CA 1
ATOM 796 C C . ASN A 1 101 ? -9.374 -6.610 1.381 1.00 98.00 101 ASN A C 1
ATOM 798 O O . ASN A 1 101 ? -10.065 -5.605 1.515 1.00 98.00 101 ASN A O 1
ATOM 802 N N . PHE A 1 102 ? -8.082 -6.551 1.053 1.00 98.06 102 PHE A N 1
ATOM 803 C CA . PHE A 1 102 ? -7.406 -5.291 0.765 1.00 98.06 102 PHE A CA 1
ATOM 804 C C . PHE A 1 102 ? -8.048 -4.574 -0.429 1.00 98.06 102 PHE A C 1
ATOM 806 O O . PHE A 1 102 ? -8.426 -3.412 -0.309 1.00 98.06 102 PHE A O 1
ATOM 813 N N . ASN A 1 103 ? -8.276 -5.283 -1.538 1.00 97.25 103 ASN A N 1
ATOM 814 C CA . ASN A 1 103 ? -8.937 -4.726 -2.719 1.00 97.25 103 ASN A CA 1
ATOM 815 C C . ASN A 1 103 ? -10.370 -4.262 -2.426 1.00 97.25 103 ASN A C 1
ATOM 817 O O . ASN A 1 103 ? -10.747 -3.188 -2.884 1.00 97.25 103 ASN A O 1
ATOM 821 N N . LYS A 1 104 ? -11.132 -4.986 -1.590 1.00 97.62 104 LYS A N 1
ATOM 822 C CA . LYS A 1 104 ? -12.462 -4.528 -1.143 1.00 97.62 104 LYS A CA 1
ATOM 823 C C . LYS A 1 104 ? -12.400 -3.149 -0.482 1.00 97.62 104 LYS A C 1
ATOM 825 O O . LYS A 1 104 ? -13.268 -2.320 -0.747 1.00 97.62 104 LYS A O 1
ATOM 830 N N . VAL A 1 105 ? -11.386 -2.889 0.350 1.00 97.75 105 VAL A N 1
ATOM 831 C CA . VAL A 1 105 ? -11.183 -1.553 0.935 1.00 97.75 105 VAL A CA 1
ATOM 832 C C . VAL A 1 105 ? -10.850 -0.538 -0.153 1.00 97.75 105 VAL A C 1
ATOM 834 O O . VAL A 1 105 ? -11.459 0.524 -0.172 1.00 97.75 105 VAL A O 1
ATOM 837 N N . LEU A 1 106 ? -9.944 -0.854 -1.081 1.00 96.12 106 LEU A N 1
ATOM 838 C CA . LEU A 1 106 ? -9.531 0.092 -2.126 1.00 96.12 106 LEU A CA 1
ATOM 839 C C . LEU A 1 106 ? -10.669 0.474 -3.087 1.00 96.12 106 LEU A C 1
ATOM 841 O O . LEU A 1 106 ? -10.763 1.631 -3.501 1.00 96.12 106 LEU A O 1
ATOM 845 N N . ASP A 1 107 ? -11.555 -0.469 -3.410 1.00 96.00 107 ASP A N 1
ATOM 846 C CA . ASP A 1 107 ? -12.710 -0.229 -4.283 1.00 96.00 107 ASP A CA 1
ATOM 847 C C . ASP A 1 107 ? -13.727 0.730 -3.640 1.00 96.00 107 ASP A C 1
ATOM 849 O O . ASP A 1 107 ? -14.302 1.603 -4.312 1.00 96.00 107 ASP A O 1
ATOM 853 N N . ARG A 1 108 ? -13.922 0.583 -2.322 1.00 95.75 108 ARG A N 1
ATOM 854 C CA . ARG A 1 108 ? -14.853 1.377 -1.507 1.00 95.75 108 ARG A CA 1
ATOM 855 C C . ARG A 1 108 ? -14.263 2.739 -1.145 1.00 95.75 108 ARG A C 1
ATOM 857 O O . ARG A 1 108 ? -14.908 3.761 -1.355 1.00 95.75 108 ARG A O 1
ATOM 864 N N . GLU A 1 109 ? -13.005 2.756 -0.719 1.00 93.25 109 GLU A N 1
ATOM 865 C CA . GLU A 1 109 ? -12.294 3.917 -0.189 1.00 93.25 109 GLU A CA 1
ATOM 866 C C . GLU A 1 109 ? -11.058 4.253 -1.033 1.00 93.25 109 GLU A C 1
ATOM 868 O O . GLU A 1 109 ? -9.908 4.095 -0.624 1.00 93.25 109 GLU A O 1
ATOM 873 N N . LYS A 1 110 ? -11.289 4.779 -2.239 1.00 90.50 110 LYS A N 1
ATOM 874 C CA . LYS A 1 110 ? -10.242 4.999 -3.260 1.00 90.50 110 LYS A CA 1
ATOM 875 C C . LYS A 1 110 ? -9.037 5.825 -2.784 1.00 90.50 110 LYS A C 1
ATOM 877 O O . LYS A 1 110 ? -7.939 5.679 -3.314 1.00 90.50 110 LYS A O 1
ATOM 882 N N . LYS A 1 111 ? -9.230 6.714 -1.802 1.00 94.88 111 LYS A N 1
ATOM 883 C CA . LYS A 1 111 ? -8.168 7.586 -1.265 1.00 94.88 111 LYS A CA 1
ATOM 884 C C . LYS A 1 111 ? -7.239 6.875 -0.282 1.00 94.88 111 LYS A C 1
ATOM 886 O O . LYS A 1 111 ? -6.113 7.329 -0.100 1.00 94.88 111 LYS A O 1
ATOM 891 N N . VAL A 1 112 ? -7.689 5.776 0.328 1.00 96.38 112 VAL A N 1
ATOM 892 C CA . VAL A 1 112 ? -6.930 5.034 1.346 1.00 96.38 112 VAL A CA 1
ATOM 893 C C . VAL A 1 112 ? -5.568 4.617 0.815 1.00 96.38 112 VAL A C 1
ATOM 895 O O . VAL A 1 112 ? -4.562 4.821 1.489 1.00 96.38 112 VAL A O 1
ATOM 898 N N . PHE A 1 113 ? -5.526 4.116 -0.420 1.00 97.12 113 PHE A N 1
ATOM 899 C CA . PHE A 1 113 ? -4.286 3.675 -1.044 1.00 97.12 113 PHE A CA 1
ATOM 900 C C . PHE A 1 113 ? -3.249 4.796 -1.167 1.00 97.12 113 PHE A C 1
ATOM 902 O O . PHE A 1 113 ? -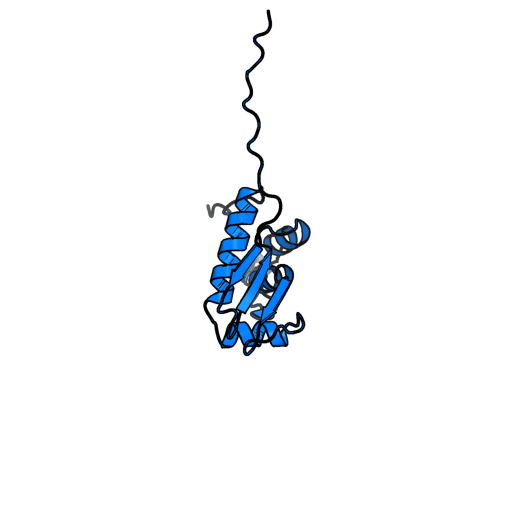2.113 4.636 -0.728 1.00 97.12 113 PHE A O 1
ATOM 909 N N . LEU A 1 114 ? -3.643 5.927 -1.761 1.00 96.12 114 LEU A N 1
ATOM 910 C CA . LEU A 1 114 ? -2.729 7.039 -2.022 1.00 96.12 114 LEU A CA 1
ATOM 911 C C . LEU A 1 114 ? -2.248 7.680 -0.721 1.00 96.12 114 LEU A C 1
ATOM 913 O O . LEU A 1 114 ? -1.059 7.937 -0.588 1.00 96.12 114 LEU A O 1
ATOM 917 N N . ASN A 1 115 ? -3.142 7.866 0.253 1.00 97.69 115 ASN A N 1
ATOM 918 C CA . ASN A 1 115 ? -2.777 8.440 1.547 1.00 97.69 115 ASN A CA 1
ATOM 919 C C . ASN A 1 115 ? -1.785 7.544 2.301 1.00 97.69 115 ASN A C 1
ATOM 921 O O . ASN A 1 115 ? -0.780 8.037 2.807 1.00 97.69 115 ASN A O 1
ATOM 925 N N . ALA A 1 116 ? -2.035 6.230 2.326 1.00 97.44 116 ALA A N 1
ATOM 926 C CA . ALA A 1 116 ? -1.130 5.275 2.955 1.00 97.44 116 ALA A CA 1
ATOM 927 C C . ALA A 1 116 ? 0.232 5.239 2.253 1.00 97.44 116 ALA A C 1
ATOM 929 O O . ALA A 1 116 ? 1.265 5.253 2.915 1.00 97.44 116 ALA A O 1
ATOM 930 N N . LEU A 1 117 ? 0.249 5.225 0.916 1.00 97.00 117 LEU A N 1
ATOM 931 C CA . LEU A 1 117 ? 1.491 5.260 0.149 1.00 97.00 117 LEU A CA 1
ATOM 932 C C . LEU A 1 117 ? 2.296 6.528 0.448 1.00 97.00 117 LEU A C 1
ATOM 934 O O . LEU A 1 117 ? 3.484 6.421 0.736 1.00 97.00 117 LEU A O 1
ATOM 938 N N . THR A 1 118 ? 1.666 7.703 0.402 1.00 95.56 118 THR A N 1
ATOM 939 C CA . THR A 1 118 ? 2.330 8.980 0.690 1.00 95.56 118 THR A CA 1
ATOM 940 C C . THR A 1 118 ? 2.960 8.972 2.078 1.00 95.56 118 THR A C 1
ATOM 942 O O . THR A 1 118 ? 4.157 9.224 2.189 1.00 95.56 118 THR A O 1
ATOM 945 N N . GLU A 1 119 ? 2.205 8.586 3.109 1.00 95.44 119 GLU A N 1
ATOM 946 C CA . GLU A 1 119 ? 2.723 8.548 4.479 1.00 95.44 119 GLU A CA 1
ATOM 947 C C . GLU A 1 119 ? 3.890 7.557 4.616 1.00 95.44 119 GLU A C 1
ATOM 949 O O . GLU A 1 119 ? 4.891 7.871 5.259 1.00 95.44 119 GLU A O 1
ATOM 954 N N . ILE A 1 120 ? 3.808 6.381 3.971 1.00 95.06 120 ILE A N 1
ATOM 955 C CA . ILE A 1 120 ? 4.911 5.410 3.983 1.00 95.06 120 ILE A CA 1
ATOM 956 C C . ILE A 1 120 ? 6.181 6.029 3.394 1.00 95.06 120 ILE A C 1
ATOM 958 O O . ILE A 1 120 ? 7.268 5.874 3.955 1.00 95.06 120 ILE A O 1
ATOM 962 N N . LEU A 1 121 ? 6.071 6.693 2.242 1.00 92.75 121 LEU A N 1
ATOM 963 C CA . LEU A 1 121 ? 7.230 7.257 1.552 1.00 92.75 121 LEU A CA 1
ATOM 964 C C . LEU A 1 121 ? 7.839 8.424 2.339 1.00 92.75 121 LEU A C 1
ATOM 966 O O . LEU A 1 121 ? 9.058 8.462 2.484 1.00 92.75 121 LEU A O 1
ATOM 970 N N . GLU A 1 122 ? 7.015 9.312 2.899 1.00 90.44 122 GLU A N 1
ATOM 971 C CA . GLU A 1 122 ? 7.469 10.445 3.716 1.00 90.44 122 GLU A CA 1
ATOM 972 C C . GLU A 1 122 ? 8.180 9.975 4.992 1.00 90.44 122 GLU A C 1
ATOM 974 O O . GLU A 1 122 ? 9.321 10.357 5.258 1.00 90.44 122 GLU A O 1
ATOM 979 N N . LYS A 1 123 ? 7.563 9.063 5.755 1.00 89.31 123 LYS A N 1
ATOM 980 C CA . LYS A 1 123 ? 8.154 8.548 7.001 1.00 89.31 123 LYS A CA 1
ATOM 981 C C . LYS A 1 123 ? 9.379 7.674 6.769 1.00 89.31 123 LYS A C 1
ATOM 983 O O . LYS A 1 123 ? 10.275 7.626 7.613 1.00 89.31 123 LYS A O 1
ATOM 988 N N . SER A 1 124 ? 9.441 6.982 5.635 1.00 85.69 124 SER A N 1
ATOM 989 C CA . SER A 1 124 ? 10.621 6.196 5.279 1.00 85.69 124 SER A CA 1
ATOM 990 C C . SER A 1 124 ? 11.794 7.079 4.841 1.00 85.69 124 SER A C 1
ATOM 992 O O . SER A 1 124 ? 12.941 6.778 5.185 1.00 85.69 124 SER A O 1
ATOM 994 N N . ASP A 1 125 ? 11.535 8.179 4.127 1.00 81.62 125 ASP A N 1
ATOM 995 C CA . ASP A 1 125 ? 12.567 9.168 3.785 1.00 81.62 125 ASP A CA 1
ATOM 996 C C . ASP A 1 125 ? 13.156 9.808 5.053 1.00 81.62 125 ASP A C 1
ATOM 998 O O . ASP A 1 125 ? 14.380 9.858 5.219 1.00 81.62 125 ASP A O 1
ATOM 1002 N N . ASP A 1 126 ? 12.299 10.149 6.023 1.00 73.00 126 ASP A N 1
ATOM 1003 C CA . ASP A 1 126 ? 12.704 10.697 7.322 1.00 73.00 126 ASP A CA 1
ATOM 1004 C C . ASP A 1 126 ? 13.733 9.818 8.050 1.00 73.00 126 ASP A C 1
ATOM 1006 O O . ASP A 1 126 ? 14.620 10.346 8.728 1.00 73.00 126 ASP A O 1
ATOM 1010 N N . VAL A 1 127 ? 13.685 8.489 7.900 1.00 72.31 127 VAL A N 1
ATOM 1011 C CA . VAL A 1 127 ? 14.631 7.549 8.536 1.00 72.31 127 VAL A CA 1
ATOM 1012 C C . VAL A 1 127 ? 15.846 7.197 7.670 1.00 72.31 127 VAL A C 1
ATOM 1014 O O . VAL A 1 127 ? 16.676 6.386 8.076 1.00 72.31 127 VAL A O 1
ATOM 1017 N N . GLY A 1 128 ? 16.022 7.865 6.528 1.00 67.06 128 GLY A N 1
ATOM 1018 C CA . GLY A 1 128 ? 17.208 7.745 5.678 1.00 67.06 128 GLY A CA 1
ATOM 1019 C C . GLY A 1 128 ? 17.034 6.853 4.450 1.00 67.06 128 GLY A C 1
ATOM 1020 O O . GLY A 1 128 ? 18.020 6.591 3.757 1.00 67.06 128 GLY A O 1
ATOM 1021 N N . PHE A 1 129 ? 15.812 6.417 4.127 1.00 68.69 129 PHE A N 1
ATOM 1022 C CA . PHE A 1 129 ? 15.525 5.830 2.817 1.00 68.69 129 PHE A CA 1
ATOM 1023 C C . PHE A 1 129 ? 15.296 6.918 1.774 1.00 68.69 129 PHE A C 1
ATOM 1025 O O . PHE A 1 129 ? 14.218 7.020 1.193 1.00 68.69 129 PHE A O 1
ATOM 1032 N N . THR A 1 130 ? 16.334 7.707 1.500 1.00 64.88 130 THR A N 1
ATOM 1033 C CA . THR A 1 130 ? 16.220 8.789 0.528 1.00 64.88 130 THR A CA 1
ATOM 1034 C C . THR A 1 130 ? 15.933 8.240 -0.857 1.00 64.88 130 THR A C 1
ATOM 1036 O O . THR A 1 130 ? 16.750 7.539 -1.469 1.00 64.88 130 THR A O 1
ATOM 1039 N N . ILE A 1 131 ? 14.743 8.568 -1.354 1.00 59.59 131 ILE A N 1
ATOM 1040 C CA . ILE A 1 131 ? 14.360 8.357 -2.741 1.00 59.59 131 ILE A CA 1
ATOM 1041 C C . ILE A 1 131 ? 15.035 9.484 -3.510 1.00 59.59 131 ILE A C 1
ATOM 1043 O O . ILE A 1 131 ? 14.451 10.536 -3.751 1.00 59.59 131 ILE A O 1
ATOM 1047 N N . SER A 1 132 ? 16.314 9.298 -3.845 1.00 51.59 132 SER A N 1
ATOM 1048 C CA . SER A 1 132 ? 16.983 10.183 -4.790 1.00 51.59 132 SER A CA 1
ATOM 1049 C C . SER A 1 132 ? 16.118 10.215 -6.044 1.00 51.59 132 SER A C 1
ATOM 1051 O O . SER A 1 132 ? 15.958 9.186 -6.706 1.00 51.59 132 SER A O 1
ATOM 1053 N N . GLN A 1 133 ? 15.527 11.374 -6.345 1.00 46.00 133 GLN A N 1
ATOM 1054 C CA . GLN A 1 133 ? 15.012 11.624 -7.679 1.00 46.00 133 GLN A CA 1
ATOM 1055 C C . GLN A 1 133 ? 16.178 11.315 -8.612 1.00 46.00 133 GLN A C 1
ATOM 1057 O O . GLN A 1 133 ? 17.239 11.932 -8.505 1.00 46.00 133 GLN A O 1
ATOM 1062 N N . LEU A 1 134 ? 16.025 10.292 -9.453 1.00 39.50 134 LEU A N 1
ATOM 1063 C CA . LEU A 1 134 ? 16.891 10.137 -10.607 1.00 39.50 134 LEU A CA 1
ATOM 1064 C C . LEU A 1 134 ? 16.734 11.446 -11.370 1.00 39.50 134 LEU A C 1
ATOM 1066 O O . LEU A 1 134 ? 15.689 11.685 -11.970 1.00 39.50 134 LEU A O 1
ATOM 1070 N N . THR A 1 135 ? 17.727 12.323 -11.252 1.00 33.34 135 THR A N 1
ATOM 1071 C CA . THR A 1 135 ? 17.869 13.499 -12.094 1.00 33.34 135 THR A CA 1
ATOM 1072 C C . THR A 1 135 ? 17.798 13.005 -13.527 1.00 33.34 135 THR A C 1
ATOM 1074 O O . THR A 1 135 ? 18.725 12.360 -14.018 1.00 33.34 135 THR A O 1
ATOM 1077 N N . THR A 1 136 ? 16.659 13.239 -14.169 1.00 38.41 136 THR A N 1
ATOM 1078 C CA . THR A 1 136 ? 16.558 13.233 -15.620 1.00 38.41 136 THR A CA 1
ATOM 1079 C C . THR A 1 136 ? 17.447 14.368 -16.105 1.00 38.41 136 THR A C 1
ATOM 1081 O O . THR A 1 136 ? 17.110 15.535 -15.903 1.00 38.41 136 THR A O 1
ATOM 1084 N N . ASN A 1 137 ? 18.617 13.997 -16.627 1.00 34.56 137 ASN A N 1
ATOM 1085 C CA . ASN A 1 137 ? 19.460 14.869 -17.441 1.00 34.56 137 ASN A CA 1
ATOM 1086 C C . ASN A 1 137 ? 18.734 15.251 -18.732 1.00 34.56 137 ASN A C 1
ATOM 1088 O O . ASN A 1 137 ? 18.004 14.378 -19.259 1.00 34.56 137 ASN A O 1
#

pLDDT: mean 84.38, std 15.44, range [33.34, 98.38]

Secondary structure (DSSP, 8-state):
-------PPPPPPPS--EEEEE-TTSSEEEEESS--HHHHHHHHH---EEEEEEE-TTS-EEEEEEE----GGGSHHHHHHHHHEEEEEETTEEE---HHHHHHHHHH-HHHHHHHHHHHHHHHHHTT---------